Protein AF-L0IFT2-F1 (afdb_monomer_lite)

Organism: Halovivax ruber (strain DSM 18193 / JCM 13892 / XH-70) (NCBI:txid797302)

Foldseek 3Di:
DVLQVVLLVVLLQLLQCLLQVLLVVLCVVQVQPWDFDDDPVRGTDHIARPPLVPGDLVSLQCSLCRLVVLVVQLVVLVVVCVVPVDSVSSSSNSNSVSNLQQRWPLSVCSNPPVVVSSVCSVVVNRGRHGPNDHPVVDDPVPPHD

Radius of gyration: 16.12 Å; chains: 1; bounding box: 37×30×44 Å

pLDDT: mean 86.6, std 11.2, range [44.53, 96.38]

Sequence (145 aa):
MEEYAIPFILAIIPATYLHEGAHWVVGKLANANPKVSFRLWVIPNGVFFRNIESVDEEVIRFSGIAPFVWLPFGIFSALLFLVESSPSLLFLSLTFLYTIAMASESDATAFREPELFRENVLNEDISREPLLIPTWMFPEWIPRM

Structure (mmCIF, N/CA/C/O backbone):
data_AF-L0IFT2-F1
#
_entry.id   AF-L0IFT2-F1
#
loop_
_atom_site.group_PDB
_atom_site.id
_atom_site.type_symbol
_atom_site.label_atom_id
_atom_site.label_alt_id
_atom_site.label_comp_id
_atom_site.label_asym_id
_atom_site.label_entity_id
_atom_site.label_seq_id
_atom_site.pdbx_PDB_ins_code
_atom_site.Cartn_x
_atom_site.Cartn_y
_atom_site.Cartn_z
_atom_site.occupancy
_atom_site.B_iso_or_equiv
_atom_site.auth_seq_id
_atom_site.auth_comp_id
_atom_site.auth_asym_id
_atom_site.auth_atom_id
_atom_site.pdbx_PDB_model_num
ATOM 1 N N . MET A 1 1 ? 15.490 -6.560 -25.316 1.00 61.22 1 MET A N 1
ATOM 2 C CA . MET A 1 1 ? 14.061 -6.724 -24.938 1.00 61.22 1 MET A CA 1
ATOM 3 C C . MET A 1 1 ? 13.906 -7.676 -23.759 1.00 61.22 1 MET A C 1
ATOM 5 O O . MET A 1 1 ? 13.234 -7.306 -22.809 1.00 61.22 1 MET A O 1
ATOM 9 N N . GLU A 1 2 ? 14.561 -8.841 -23.768 1.00 70.44 2 GLU A N 1
ATOM 10 C CA . GLU A 1 2 ? 14.523 -9.804 -22.648 1.00 70.44 2 GLU A CA 1
ATOM 11 C C . GLU A 1 2 ? 15.042 -9.222 -21.320 1.00 70.44 2 GLU A C 1
ATOM 13 O O . GLU A 1 2 ? 14.452 -9.455 -20.268 1.00 70.44 2 GLU A O 1
ATOM 18 N N . GLU A 1 3 ? 16.070 -8.372 -21.379 1.00 79.56 3 GLU A N 1
ATOM 19 C CA . GLU A 1 3 ? 16.676 -7.690 -20.220 1.00 79.56 3 GLU A CA 1
ATOM 20 C C . GLU A 1 3 ? 15.687 -6.827 -19.421 1.00 79.56 3 GLU A C 1
ATOM 22 O O . GLU A 1 3 ? 15.858 -6.633 -18.221 1.00 79.56 3 GLU A O 1
ATOM 27 N N . TYR A 1 4 ? 14.636 -6.330 -20.078 1.00 81.06 4 TYR A N 1
ATOM 28 C CA . TYR A 1 4 ? 13.612 -5.502 -19.449 1.00 81.06 4 TYR A CA 1
ATOM 29 C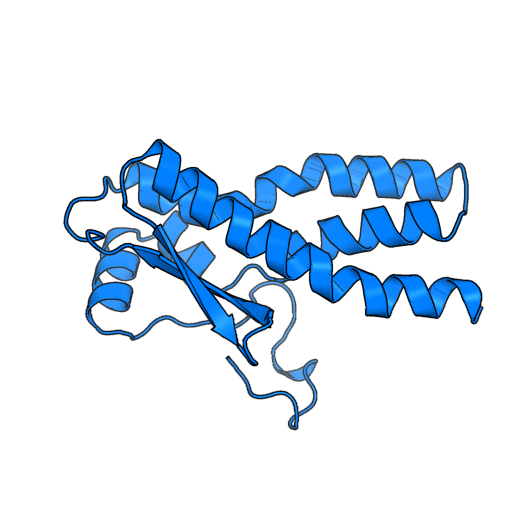 C . TYR A 1 4 ? 12.430 -6.322 -18.929 1.00 81.06 4 TYR A C 1
ATOM 31 O O . TYR A 1 4 ? 11.751 -5.856 -18.024 1.00 81.06 4 TYR A O 1
ATOM 39 N N . ALA A 1 5 ? 12.214 -7.548 -19.421 1.00 84.81 5 ALA A N 1
ATOM 40 C CA . ALA A 1 5 ? 11.127 -8.421 -18.968 1.00 84.81 5 ALA A CA 1
ATOM 41 C C . ALA A 1 5 ? 11.332 -8.919 -17.526 1.00 84.81 5 ALA A C 1
ATOM 43 O O . ALA A 1 5 ? 10.373 -9.045 -16.765 1.00 84.81 5 ALA A O 1
ATOM 44 N N . ILE A 1 6 ? 12.587 -9.161 -17.133 1.00 87.81 6 ILE A N 1
ATOM 45 C CA . ILE A 1 6 ? 12.948 -9.607 -15.781 1.00 87.81 6 ILE A CA 1
ATOM 46 C C . ILE A 1 6 ? 12.546 -8.563 -14.716 1.00 87.81 6 ILE A C 1
ATOM 48 O O . ILE A 1 6 ? 11.837 -8.939 -13.779 1.00 87.81 6 ILE A O 1
ATOM 52 N N . PRO A 1 7 ? 12.901 -7.266 -14.852 1.00 89.00 7 PRO A N 1
ATOM 53 C CA . PRO A 1 7 ? 12.408 -6.195 -13.986 1.00 89.00 7 PRO A CA 1
ATOM 54 C C . PRO A 1 7 ? 10.893 -6.188 -13.748 1.00 89.00 7 PRO A C 1
ATOM 56 O O . PRO A 1 7 ? 10.480 -5.997 -12.607 1.00 89.00 7 PRO A O 1
ATOM 59 N N . PHE A 1 8 ? 10.070 -6.437 -14.776 1.00 84.75 8 PHE A N 1
ATOM 60 C CA . PHE A 1 8 ? 8.606 -6.480 -14.630 1.00 84.75 8 PHE A CA 1
ATOM 61 C C . PHE A 1 8 ? 8.150 -7.563 -13.659 1.00 84.75 8 PHE A C 1
ATOM 63 O O . PHE A 1 8 ? 7.378 -7.289 -12.746 1.00 84.75 8 PHE A O 1
ATOM 70 N N . ILE A 1 9 ? 8.642 -8.789 -13.825 1.00 85.81 9 ILE A N 1
ATOM 71 C CA . ILE A 1 9 ? 8.221 -9.908 -12.975 1.00 85.81 9 ILE A CA 1
ATOM 72 C C . ILE A 1 9 ? 8.774 -9.730 -11.558 1.00 85.81 9 ILE A C 1
ATOM 74 O O . ILE A 1 9 ? 8.058 -9.924 -10.576 1.00 85.81 9 ILE A O 1
ATOM 78 N N . LEU A 1 10 ? 10.045 -9.334 -11.442 1.00 89.38 10 LEU A N 1
ATOM 79 C CA . LEU A 1 10 ? 10.706 -9.214 -10.146 1.00 89.38 10 LEU A CA 1
ATOM 80 C C . LEU A 1 10 ? 10.158 -8.068 -9.294 1.00 89.38 10 LEU A C 1
ATOM 82 O O . LEU A 1 10 ? 10.226 -8.176 -8.075 1.00 89.38 10 LEU A O 1
ATOM 86 N N . ALA A 1 11 ? 9.614 -7.004 -9.891 1.00 91.69 11 ALA A N 1
ATOM 87 C CA . ALA A 1 11 ? 9.095 -5.844 -9.162 1.00 91.69 11 ALA A CA 1
ATOM 88 C C . ALA A 1 11 ? 7.836 -6.147 -8.326 1.00 91.69 11 ALA A C 1
ATOM 90 O O . ALA A 1 11 ? 7.577 -5.458 -7.341 1.00 91.69 11 ALA A O 1
ATOM 91 N N . ILE A 1 12 ? 7.069 -7.186 -8.673 1.00 87.50 12 ILE A N 1
ATOM 92 C CA . ILE A 1 12 ? 5.800 -7.531 -8.004 1.00 87.50 12 ILE A CA 1
ATOM 93 C C . ILE A 1 12 ? 6.023 -7.912 -6.534 1.00 87.50 12 ILE A C 1
ATOM 95 O O . ILE A 1 12 ? 5.277 -7.492 -5.646 1.00 87.50 12 ILE A O 1
ATOM 99 N N . ILE A 1 13 ? 7.067 -8.701 -6.266 1.00 88.38 13 ILE A N 1
ATOM 100 C CA . ILE A 1 13 ? 7.374 -9.190 -4.918 1.00 88.38 13 ILE A CA 1
ATOM 101 C C . ILE A 1 13 ? 7.670 -8.020 -3.964 1.00 88.38 13 ILE A C 1
ATOM 103 O O . ILE A 1 13 ? 6.912 -7.853 -3.009 1.00 88.38 13 ILE A O 1
ATOM 107 N N . PRO A 1 14 ? 8.704 -7.181 -4.184 1.00 92.75 14 PRO A N 1
ATOM 108 C CA . PRO A 1 14 ? 8.989 -6.061 -3.295 1.00 92.75 14 PRO A CA 1
ATOM 109 C C . PRO A 1 14 ? 7.838 -5.053 -3.250 1.00 92.75 14 PRO A C 1
ATOM 111 O O . PRO A 1 14 ? 7.588 -4.509 -2.180 1.00 92.75 14 PRO A O 1
ATOM 114 N N . ALA A 1 15 ? 7.089 -4.852 -4.342 1.00 92.69 15 ALA A N 1
ATOM 115 C CA . ALA A 1 15 ? 5.913 -3.982 -4.337 1.00 92.69 15 ALA A CA 1
ATOM 116 C C . ALA A 1 15 ? 4.860 -4.424 -3.311 1.00 92.69 15 ALA A C 1
ATOM 118 O O . ALA A 1 15 ? 4.361 -3.607 -2.542 1.00 92.69 15 ALA A O 1
ATOM 119 N N . THR A 1 16 ? 4.594 -5.730 -3.230 1.00 90.25 16 THR A N 1
ATOM 120 C CA . THR A 1 16 ? 3.660 -6.296 -2.244 1.00 90.25 16 THR A CA 1
ATOM 121 C C . THR A 1 16 ? 4.123 -6.023 -0.808 1.00 90.25 16 THR A C 1
ATOM 123 O O . THR A 1 16 ? 3.330 -5.654 0.054 1.00 90.25 16 THR A O 1
ATOM 126 N N . TYR A 1 17 ? 5.429 -6.144 -0.545 1.00 93.31 17 TYR A N 1
ATOM 127 C CA . TYR A 1 17 ? 6.000 -5.818 0.765 1.00 93.31 17 TYR A CA 1
ATOM 128 C C . TYR A 1 17 ? 5.934 -4.327 1.093 1.00 93.31 17 TYR A C 1
ATOM 130 O O . TYR A 1 17 ? 5.694 -3.982 2.246 1.00 93.31 17 TYR A O 1
ATOM 138 N N . LEU A 1 18 ? 6.160 -3.444 0.119 1.00 95.31 18 LEU A N 1
ATOM 139 C CA . LEU A 1 18 ? 6.057 -1.999 0.330 1.00 95.31 18 LEU A CA 1
ATOM 140 C C . LEU A 1 18 ? 4.609 -1.561 0.566 1.00 95.31 18 LEU A C 1
ATOM 142 O O . LEU A 1 18 ? 4.378 -0.677 1.392 1.00 95.31 18 LEU A O 1
ATOM 146 N N . HIS A 1 19 ? 3.657 -2.192 -0.123 1.00 94.38 19 HIS A N 1
ATOM 147 C CA . HIS A 1 19 ? 2.229 -1.932 0.020 1.00 94.38 19 HIS A CA 1
ATOM 148 C C . HIS A 1 19 ? 1.758 -2.294 1.433 1.00 94.38 19 HIS A C 1
ATOM 150 O O . HIS A 1 19 ? 1.419 -1.418 2.228 1.00 94.38 19 HIS A O 1
ATOM 156 N N . GLU A 1 20 ? 1.870 -3.571 1.802 1.00 92.88 20 GLU A N 1
ATOM 157 C CA . GLU A 1 20 ? 1.476 -4.052 3.132 1.00 92.88 20 GLU A CA 1
ATOM 158 C C . GLU A 1 20 ? 2.336 -3.440 4.246 1.00 92.88 20 GLU A C 1
ATOM 160 O O . GLU A 1 20 ? 1.865 -3.153 5.348 1.00 92.88 20 GLU A O 1
ATOM 165 N N . GLY A 1 21 ? 3.612 -3.186 3.957 1.00 93.44 21 GLY A N 1
ATOM 166 C CA . GLY A 1 21 ? 4.531 -2.516 4.867 1.00 93.44 21 GLY A CA 1
ATOM 167 C C . GLY A 1 21 ? 4.075 -1.105 5.231 1.00 93.44 21 GLY A C 1
ATOM 168 O O . GLY A 1 21 ? 4.225 -0.708 6.386 1.00 93.44 21 GLY A O 1
ATOM 169 N N . ALA A 1 22 ? 3.471 -0.363 4.297 1.00 94.75 22 ALA A N 1
ATOM 170 C CA . ALA A 1 22 ? 2.956 0.976 4.565 1.00 94.75 22 ALA A CA 1
ATOM 171 C C . ALA A 1 22 ? 1.804 0.943 5.585 1.00 94.75 22 ALA A C 1
ATOM 173 O O . ALA A 1 22 ? 1.861 1.651 6.595 1.00 94.75 22 ALA A O 1
ATOM 174 N N . HIS A 1 23 ? 0.819 0.061 5.392 1.00 94.00 23 HIS A N 1
ATOM 175 C CA . HIS A 1 23 ? -0.275 -0.145 6.351 1.00 94.00 23 HIS A CA 1
ATOM 176 C C . HIS A 1 23 ? 0.239 -0.596 7.718 1.00 94.00 23 HIS A C 1
ATOM 178 O O . HIS A 1 23 ? -0.206 -0.113 8.763 1.00 94.00 23 HIS A O 1
ATOM 184 N N . TRP A 1 24 ? 1.223 -1.500 7.724 1.00 94.38 24 TRP A N 1
ATOM 185 C CA . TRP A 1 24 ? 1.830 -1.978 8.958 1.00 94.38 24 TRP A CA 1
ATOM 186 C C . TRP A 1 24 ? 2.521 -0.851 9.730 1.00 94.38 24 TRP A C 1
ATOM 188 O O . TRP A 1 24 ? 2.358 -0.756 10.947 1.00 94.38 24 TRP A O 1
ATOM 198 N N . VAL A 1 25 ? 3.266 0.024 9.046 1.00 94.06 25 VAL A N 1
ATOM 199 C CA . VAL A 1 25 ? 3.934 1.171 9.679 1.00 94.06 25 VAL A CA 1
ATOM 200 C C . VAL A 1 25 ? 2.910 2.130 10.277 1.00 94.06 25 VAL A C 1
ATOM 202 O O . VAL A 1 25 ? 3.048 2.481 11.449 1.00 94.06 25 VAL A O 1
ATOM 205 N N . VAL A 1 26 ? 1.860 2.498 9.534 1.00 92.94 26 VAL A N 1
ATOM 206 C CA . VAL A 1 26 ? 0.796 3.377 10.053 1.00 92.94 26 VAL A CA 1
ATOM 207 C C . VAL A 1 26 ? 0.149 2.768 11.295 1.00 92.94 26 VAL A C 1
ATOM 209 O O . VAL A 1 26 ? 0.083 3.415 12.341 1.00 92.94 26 VAL A O 1
ATOM 212 N N . GLY A 1 27 ? -0.222 1.487 11.235 1.00 89.88 27 GLY A N 1
ATOM 213 C CA . GLY A 1 27 ? -0.777 0.787 12.389 1.00 89.88 27 GLY A CA 1
ATOM 214 C C . GLY A 1 27 ? 0.161 0.739 13.591 1.00 89.88 27 GLY A C 1
ATOM 215 O O . GLY A 1 27 ? -0.289 0.850 14.730 1.00 89.88 27 GLY A O 1
ATOM 216 N N . 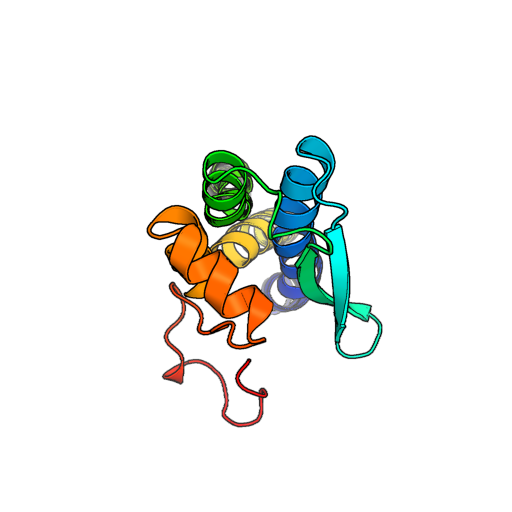LYS A 1 28 ? 1.472 0.572 13.378 1.00 91.12 28 LYS A N 1
ATOM 217 C CA . LYS A 1 28 ? 2.445 0.565 14.478 1.00 91.12 28 LYS A CA 1
ATOM 218 C C . LYS A 1 28 ? 2.591 1.927 15.125 1.00 91.12 28 LYS A C 1
ATOM 220 O O . LYS A 1 28 ? 2.583 1.991 16.351 1.00 91.12 28 LYS A O 1
ATOM 225 N N . LEU A 1 29 ? 2.710 2.981 14.323 1.00 88.81 29 LEU A N 1
ATOM 226 C CA . LEU A 1 29 ? 2.825 4.351 14.821 1.00 88.81 29 LEU A CA 1
ATOM 227 C C . LEU A 1 29 ? 1.589 4.766 15.629 1.00 88.81 29 LEU A C 1
ATOM 229 O O . LEU A 1 29 ? 1.708 5.539 16.573 1.00 88.81 29 LEU A O 1
ATOM 233 N N . ALA A 1 30 ? 0.435 4.183 15.312 1.00 85.94 30 ALA A N 1
ATOM 234 C CA . ALA A 1 30 ? -0.824 4.405 16.006 1.00 85.94 30 ALA A CA 1
ATOM 235 C C . ALA A 1 30 ? -1.159 3.381 17.109 1.00 85.94 30 ALA A C 1
ATOM 237 O O . ALA A 1 30 ? -2.288 3.343 17.586 1.00 85.94 30 ALA A O 1
ATOM 238 N N . ASN A 1 31 ? -0.221 2.515 17.514 1.00 85.25 31 ASN A N 1
ATOM 239 C CA . ASN A 1 31 ? -0.457 1.466 18.521 1.00 85.25 31 ASN A CA 1
ATOM 240 C C . ASN A 1 31 ? -1.617 0.485 18.197 1.00 85.25 31 ASN A C 1
ATOM 242 O O . ASN A 1 31 ? -2.121 -0.203 19.084 1.00 85.25 31 ASN A O 1
ATOM 246 N N . ALA A 1 32 ? -1.985 0.320 16.922 1.00 83.56 32 ALA A N 1
ATOM 247 C CA . ALA A 1 32 ? -3.054 -0.566 16.427 1.00 83.56 32 ALA A CA 1
ATOM 248 C C . ALA A 1 32 ? -2.658 -2.061 16.326 1.00 83.56 32 ALA A C 1
ATOM 250 O O . ALA A 1 32 ? -3.290 -2.853 15.626 1.00 83.56 32 ALA A O 1
ATOM 251 N N . ASN A 1 33 ? -1.543 -2.440 16.960 1.00 87.00 33 ASN A N 1
ATOM 252 C CA . ASN A 1 33 ? -0.969 -3.791 16.986 1.00 87.00 33 ASN A CA 1
ATOM 253 C C . ASN A 1 33 ? -1.107 -4.604 15.669 1.00 87.00 33 ASN A C 1
ATOM 255 O O . ASN A 1 33 ? -1.663 -5.710 15.683 1.00 87.00 33 ASN A O 1
ATOM 259 N N . PRO A 1 34 ? -0.598 -4.083 14.535 1.00 89.38 34 PRO A N 1
ATOM 260 C CA . PRO A 1 34 ? -0.772 -4.706 13.231 1.00 89.38 34 PRO A CA 1
ATOM 261 C C . PRO A 1 34 ? -0.047 -6.047 13.120 1.00 89.38 34 PRO A C 1
ATOM 263 O O . PRO A 1 34 ? 1.089 -6.214 13.589 1.00 89.38 34 PRO A O 1
ATOM 266 N N . LYS A 1 35 ? -0.688 -6.987 12.426 1.00 88.38 35 LYS A N 1
ATOM 267 C CA . LYS A 1 35 ? -0.139 -8.287 12.047 1.00 88.38 35 LYS A CA 1
ATOM 268 C C . LYS A 1 35 ? -0.221 -8.488 10.547 1.00 88.38 35 LYS A C 1
ATOM 270 O O . LYS A 1 35 ? -1.297 -8.416 9.970 1.00 88.38 35 LYS A O 1
ATOM 275 N N . VAL A 1 36 ? 0.921 -8.796 9.947 1.00 86.81 36 VAL A N 1
ATOM 276 C CA . VAL A 1 36 ? 0.986 -9.171 8.536 1.00 86.81 36 VAL A CA 1
ATOM 277 C C . VAL A 1 36 ? 0.459 -10.591 8.385 1.00 86.81 36 VAL A C 1
ATOM 279 O O . VAL A 1 36 ? 0.882 -11.504 9.099 1.00 86.81 36 VAL A O 1
ATOM 282 N N . SER A 1 37 ? -0.465 -10.764 7.455 1.00 84.69 37 SER A N 1
ATOM 283 C CA . SER A 1 37 ? -0.872 -12.066 6.957 1.00 84.69 37 SER A CA 1
ATOM 284 C C . SER A 1 37 ? -0.087 -12.419 5.712 1.00 84.69 37 SER A C 1
ATOM 286 O O . SER A 1 37 ? 0.248 -11.554 4.905 1.00 84.69 37 SER A O 1
ATOM 288 N N . PHE A 1 38 ? 0.215 -13.703 5.567 1.00 82.06 38 PHE A N 1
ATOM 289 C CA . PHE A 1 38 ? 1.018 -14.197 4.462 1.00 82.06 38 PHE A CA 1
ATOM 290 C C . PHE A 1 38 ? 0.239 -15.236 3.669 1.00 82.06 38 PHE A C 1
ATOM 292 O O . PHE A 1 38 ? -0.369 -16.150 4.225 1.00 82.06 38 PHE A O 1
ATOM 299 N N . ARG A 1 39 ? 0.319 -15.122 2.349 1.00 74.69 39 ARG A N 1
ATOM 300 C CA . ARG A 1 39 ? -0.064 -16.132 1.374 1.00 74.69 39 ARG A CA 1
ATOM 301 C C . ARG A 1 39 ? 1.170 -16.939 0.976 1.00 74.69 39 ARG A C 1
ATOM 303 O O . ARG A 1 39 ? 2.269 -16.399 0.853 1.00 74.69 39 ARG A O 1
ATOM 310 N N . LEU A 1 40 ? 0.995 -18.251 0.787 1.00 74.44 40 LEU A N 1
ATOM 311 C CA . LEU A 1 40 ? 2.091 -19.190 0.486 1.00 74.44 40 LEU A CA 1
ATOM 312 C C . LEU A 1 40 ? 3.276 -19.091 1.472 1.00 74.44 40 LEU A C 1
ATOM 314 O O . LEU A 1 40 ? 4.396 -19.426 1.112 1.00 74.44 40 LEU A O 1
ATOM 318 N N . TRP A 1 41 ? 3.038 -18.625 2.705 1.00 69.75 41 TRP A N 1
ATOM 319 C CA . TRP A 1 41 ? 4.041 -18.391 3.759 1.00 69.75 41 TRP A CA 1
ATOM 320 C C . TRP A 1 41 ? 5.096 -17.311 3.479 1.00 69.75 41 TRP A C 1
ATOM 322 O O . TRP A 1 41 ? 5.859 -16.983 4.384 1.00 69.75 41 TRP A O 1
ATOM 332 N N . VAL A 1 42 ? 5.133 -16.736 2.274 1.00 77.56 42 VAL A N 1
ATOM 333 C CA . VAL A 1 42 ? 6.176 -15.778 1.873 1.00 77.56 42 VAL A CA 1
ATOM 334 C C . VAL A 1 42 ? 5.642 -14.457 1.328 1.00 77.56 42 VAL A C 1
ATOM 336 O O . VAL A 1 42 ? 6.329 -13.458 1.462 1.00 77.56 42 VAL A O 1
ATOM 339 N N . ILE A 1 43 ? 4.435 -14.394 0.761 1.00 79.12 43 ILE A N 1
ATOM 340 C CA . ILE A 1 43 ? 3.923 -13.162 0.139 1.00 79.12 43 ILE A CA 1
ATOM 341 C C . ILE A 1 43 ? 2.949 -12.482 1.109 1.00 79.12 43 ILE A C 1
ATOM 343 O O . ILE A 1 43 ? 1.938 -13.102 1.443 1.00 79.12 43 ILE A O 1
ATOM 347 N N . PRO A 1 44 ? 3.214 -11.250 1.583 1.00 81.69 44 PRO A N 1
ATOM 348 C CA . PRO A 1 44 ? 2.243 -10.483 2.359 1.00 81.69 44 PRO A CA 1
ATOM 349 C C . PRO A 1 44 ? 0.914 -10.366 1.602 1.00 81.69 44 PRO A C 1
ATOM 351 O O . PRO A 1 44 ? 0.908 -10.185 0.391 1.00 81.69 44 PRO A O 1
ATOM 354 N N . ASN A 1 45 ? -0.205 -10.526 2.296 1.00 79.50 45 ASN A N 1
ATOM 355 C CA . ASN A 1 45 ? -1.539 -10.562 1.687 1.00 79.50 45 ASN A CA 1
ATOM 356 C C . ASN A 1 45 ? -2.566 -9.747 2.493 1.00 79.50 45 ASN A C 1
ATOM 358 O O . ASN A 1 45 ? -3.764 -10.017 2.430 1.00 79.50 45 ASN A O 1
ATOM 362 N N . GLY A 1 46 ? -2.099 -8.837 3.341 1.00 81.75 46 GLY A N 1
ATOM 363 C CA . GLY A 1 46 ? -2.953 -7.998 4.173 1.00 81.75 46 GLY A CA 1
ATOM 364 C C . GLY A 1 46 ? -2.365 -7.749 5.555 1.00 81.75 46 GLY A C 1
ATOM 365 O O . GLY A 1 46 ? -1.713 -8.628 6.137 1.00 81.75 46 GLY A O 1
ATOM 366 N N . VAL A 1 47 ? -2.675 -6.585 6.118 1.00 82.75 47 VAL A N 1
ATOM 367 C CA . VAL A 1 47 ? -2.411 -6.225 7.514 1.00 82.75 47 VAL A CA 1
ATOM 368 C C . VAL A 1 47 ? -3.705 -6.246 8.323 1.00 82.75 47 VAL A C 1
ATOM 370 O O . VAL A 1 47 ? -4.663 -5.550 8.014 1.00 82.75 47 VAL A O 1
ATOM 373 N N . PHE A 1 48 ? -3.706 -7.014 9.411 1.00 82.69 48 PHE A N 1
ATOM 374 C CA . PHE A 1 48 ? -4.810 -7.088 10.364 1.00 82.69 48 PHE A CA 1
ATOM 375 C C . PHE A 1 48 ? -4.506 -6.275 11.621 1.00 82.69 48 PHE A C 1
ATOM 377 O O . PHE A 1 48 ? -3.434 -6.428 12.213 1.00 82.69 48 PHE A O 1
ATOM 384 N N . PHE A 1 49 ? -5.466 -5.475 12.079 1.00 83.75 49 PHE A N 1
ATOM 385 C CA . PHE A 1 49 ? -5.372 -4.724 13.332 1.00 83.75 49 PHE A CA 1
ATOM 386 C C . PHE A 1 49 ? -6.167 -5.442 14.424 1.00 83.75 49 PHE A C 1
ATOM 388 O O . PHE A 1 49 ? -7.379 -5.601 14.323 1.00 83.75 49 PHE A O 1
ATOM 395 N N . ARG A 1 50 ? -5.491 -5.894 15.486 1.00 82.31 50 ARG A N 1
ATOM 396 C CA . ARG A 1 50 ? -6.128 -6.689 16.557 1.00 82.31 50 ARG A CA 1
ATOM 397 C C . ARG A 1 50 ? -7.113 -5.908 17.420 1.00 82.31 50 ARG A C 1
ATOM 399 O O . ARG A 1 50 ? -7.907 -6.516 18.120 1.00 82.31 50 ARG A O 1
ATOM 406 N N . ASN A 1 51 ? -6.991 -4.592 17.422 1.00 87.69 51 ASN A N 1
ATOM 407 C CA . ASN A 1 51 ? -7.772 -3.679 18.238 1.00 87.69 51 ASN A CA 1
ATOM 408 C C . ASN A 1 51 ? -8.373 -2.569 17.370 1.00 87.69 51 ASN A C 1
ATOM 410 O O . ASN A 1 51 ? -8.391 -1.422 17.792 1.00 87.69 51 ASN A O 1
ATOM 414 N N . ILE A 1 52 ? -8.834 -2.900 16.155 1.00 88.69 52 ILE A N 1
ATOM 415 C CA . ILE A 1 52 ? -9.392 -1.925 15.196 1.00 88.69 52 ILE A CA 1
ATOM 416 C C . ILE A 1 52 ? -10.550 -1.095 15.779 1.00 88.69 52 ILE A C 1
ATOM 418 O O . ILE A 1 52 ? -10.743 0.057 15.403 1.00 88.69 52 ILE A O 1
ATOM 422 N N . GLU A 1 53 ? -11.266 -1.661 16.752 1.00 89.94 53 GLU A N 1
ATOM 423 C CA . GLU A 1 53 ? -12.335 -1.031 17.539 1.00 89.94 53 GLU A CA 1
ATOM 424 C C . GLU A 1 53 ? -11.864 0.219 18.286 1.00 89.94 53 GLU A C 1
ATOM 426 O O . GLU A 1 53 ? -12.626 1.163 18.461 1.00 89.94 53 GLU A O 1
ATOM 431 N N . SER A 1 54 ? -10.605 0.223 18.729 1.00 89.31 54 SER A N 1
ATOM 432 C CA . SER A 1 54 ? -10.004 1.305 19.508 1.00 89.31 54 SER A CA 1
ATOM 433 C C . SER A 1 54 ? -9.079 2.195 18.676 1.00 89.31 54 SER A C 1
ATOM 435 O O . SER A 1 54 ? -8.324 2.974 19.251 1.00 89.31 54 SER A O 1
ATOM 437 N N . VAL A 1 55 ? -9.026 2.007 17.355 1.00 90.06 55 VAL A N 1
ATOM 438 C CA . VAL A 1 55 ? -8.169 2.800 16.467 1.00 90.06 55 VAL A CA 1
ATOM 439 C C . VAL A 1 55 ? -8.939 4.029 16.011 1.00 90.06 55 VAL A C 1
ATOM 441 O O . VAL A 1 55 ? -10.036 3.900 15.464 1.00 90.06 55 VAL A O 1
ATOM 444 N N . ASP A 1 56 ? -8.338 5.203 16.195 1.00 92.69 56 ASP A N 1
ATOM 445 C CA . ASP A 1 56 ? -8.911 6.478 15.766 1.00 92.69 56 ASP A CA 1
ATOM 446 C C . ASP A 1 56 ? -9.212 6.489 14.261 1.00 92.69 56 ASP A C 1
ATOM 448 O O . ASP A 1 56 ? -8.431 5.992 13.443 1.00 92.69 56 ASP A O 1
ATOM 452 N N . GLU A 1 57 ? -10.325 7.116 13.878 1.00 94.19 57 GLU A N 1
ATOM 453 C CA . GLU A 1 57 ? -10.732 7.257 12.475 1.00 94.19 57 GLU A CA 1
ATOM 454 C C . GLU A 1 57 ? -9.627 7.854 11.602 1.00 94.19 57 GLU A C 1
ATOM 456 O O . GLU A 1 57 ? -9.406 7.398 10.483 1.00 94.19 57 GLU A O 1
ATOM 461 N N . GLU A 1 58 ? -8.902 8.854 12.108 1.00 93.75 58 GLU A N 1
ATOM 462 C CA . GLU A 1 58 ? -7.814 9.494 11.365 1.00 93.75 58 GLU A CA 1
ATOM 463 C C . GLU A 1 58 ? -6.712 8.498 11.006 1.00 93.75 58 GLU A C 1
ATOM 465 O O . GLU A 1 58 ? -6.214 8.505 9.883 1.00 93.75 58 GLU A O 1
ATOM 470 N N . VAL A 1 59 ? -6.373 7.588 11.919 1.00 91.56 59 VAL A N 1
ATOM 471 C CA . VAL A 1 59 ? -5.381 6.536 11.675 1.00 91.56 59 VAL A CA 1
ATOM 472 C C . VAL A 1 59 ? -5.873 5.577 10.600 1.00 91.56 59 VAL A C 1
ATOM 474 O O . VAL A 1 59 ? -5.100 5.212 9.714 1.00 91.56 59 VAL A O 1
ATOM 477 N N . ILE A 1 60 ? -7.149 5.183 10.651 1.00 93.75 60 ILE A N 1
ATO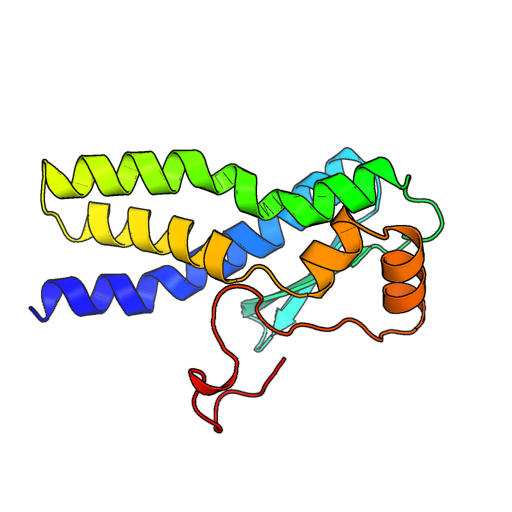M 478 C CA . ILE A 1 60 ? -7.763 4.340 9.617 1.00 93.75 60 ILE A CA 1
ATOM 479 C C . ILE A 1 60 ? -7.682 5.046 8.258 1.00 93.75 60 ILE A C 1
ATOM 481 O O . ILE A 1 60 ? -7.233 4.447 7.278 1.00 93.75 60 ILE A O 1
ATOM 485 N N . ARG A 1 61 ? -7.997 6.346 8.208 1.00 94.88 61 ARG A N 1
ATOM 486 C CA . ARG A 1 61 ? -7.884 7.138 6.978 1.00 94.88 61 ARG A CA 1
ATOM 487 C C . ARG A 1 61 ? -6.451 7.207 6.461 1.00 94.88 61 ARG A C 1
ATOM 489 O O . ARG A 1 61 ? -6.226 7.003 5.270 1.00 94.88 61 ARG A O 1
ATOM 496 N N . PHE A 1 62 ? -5.481 7.456 7.341 1.00 94.38 62 PHE A N 1
ATOM 497 C CA . PHE A 1 62 ? -4.061 7.462 6.984 1.00 94.38 62 PHE A CA 1
ATOM 498 C C . PHE A 1 62 ? -3.592 6.100 6.485 1.00 94.38 62 PHE A C 1
ATOM 500 O O . PHE A 1 62 ? -2.798 6.043 5.549 1.00 94.38 62 PHE A O 1
ATOM 507 N N . SER A 1 63 ? -4.105 5.014 7.065 1.00 93.94 63 SER A N 1
ATOM 508 C CA . SER A 1 63 ? -3.832 3.660 6.592 1.00 93.94 63 SER A CA 1
ATOM 509 C C . SER A 1 63 ? -4.294 3.500 5.143 1.00 93.94 63 SER A C 1
ATOM 511 O O . SER A 1 63 ? -3.508 3.046 4.320 1.00 93.94 63 SER A O 1
ATOM 513 N N . GLY A 1 64 ? -5.501 3.965 4.799 1.00 93.06 64 GLY A N 1
ATOM 514 C CA . GLY A 1 64 ? -6.050 3.873 3.439 1.00 93.06 64 GLY A CA 1
ATOM 515 C C . GLY A 1 64 ? -5.251 4.617 2.360 1.00 93.06 64 GLY A C 1
ATOM 516 O O . GLY A 1 64 ? -5.309 4.267 1.187 1.00 93.06 64 GLY A O 1
ATOM 517 N N . ILE A 1 65 ? -4.451 5.621 2.731 1.00 94.38 65 ILE A N 1
ATOM 518 C CA . ILE A 1 65 ? -3.564 6.332 1.790 1.00 94.38 65 ILE A CA 1
ATOM 519 C C . ILE A 1 65 ? -2.088 5.966 1.953 1.00 94.38 65 ILE A C 1
ATOM 521 O O . ILE A 1 65 ? -1.248 6.487 1.217 1.00 94.38 65 ILE A O 1
ATOM 525 N N . ALA A 1 66 ? -1.747 5.080 2.890 1.00 94.88 66 ALA A N 1
ATOM 526 C CA . ALA A 1 66 ? -0.364 4.769 3.231 1.00 94.88 66 ALA A CA 1
ATOM 527 C C . ALA A 1 66 ? 0.472 4.313 2.019 1.00 94.88 66 ALA A C 1
ATOM 529 O O . ALA A 1 66 ? 1.585 4.824 1.867 1.00 94.88 66 ALA A O 1
ATOM 530 N N . PRO A 1 67 ? -0.029 3.458 1.100 1.00 93.88 67 PRO A N 1
ATOM 531 C CA . PRO A 1 67 ? 0.741 3.046 -0.076 1.00 93.88 67 PRO A CA 1
ATOM 532 C C . PRO A 1 67 ? 1.134 4.205 -1.006 1.00 93.88 67 PRO A C 1
ATOM 534 O O . PRO A 1 67 ? 2.136 4.121 -1.716 1.00 93.88 67 PRO A O 1
ATOM 537 N N . PHE A 1 68 ? 0.405 5.327 -0.983 1.00 93.50 68 PHE A N 1
ATOM 538 C CA . PHE A 1 68 ? 0.719 6.495 -1.811 1.00 93.50 68 PHE A CA 1
ATOM 539 C C . PHE A 1 68 ? 1.952 7.270 -1.332 1.00 93.50 68 PHE A C 1
ATOM 541 O O . PHE A 1 68 ? 2.479 8.083 -2.092 1.00 93.50 68 PHE A O 1
ATOM 548 N N . VAL A 1 69 ? 2.490 6.979 -0.138 1.00 94.56 69 VAL A N 1
ATOM 549 C CA . VAL A 1 69 ? 3.785 7.527 0.314 1.00 94.56 69 VAL A CA 1
ATOM 550 C C . VAL A 1 69 ? 4.925 7.185 -0.653 1.00 94.56 69 VAL A C 1
ATOM 552 O O . VAL A 1 69 ? 5.928 7.894 -0.725 1.00 94.56 69 VAL A O 1
ATOM 555 N N . TRP A 1 70 ? 4.754 6.119 -1.438 1.00 94.62 70 TRP A N 1
ATOM 556 C CA . TRP A 1 70 ? 5.722 5.647 -2.419 1.00 94.62 70 TRP A CA 1
ATOM 557 C C . TRP A 1 70 ? 5.652 6.380 -3.769 1.00 94.62 70 TRP A C 1
ATOM 559 O O . TRP A 1 70 ? 6.585 6.281 -4.568 1.00 94.62 70 TRP A O 1
ATOM 569 N N . LEU A 1 71 ? 4.596 7.166 -4.024 1.00 92.56 71 LEU A N 1
ATOM 570 C CA . LEU A 1 71 ? 4.388 7.881 -5.290 1.00 92.56 71 LEU A CA 1
ATOM 571 C C . LEU A 1 71 ? 5.544 8.823 -5.671 1.00 92.56 71 LEU A C 1
ATOM 573 O O . LEU A 1 71 ? 5.989 8.744 -6.819 1.00 92.56 71 LEU A O 1
ATOM 577 N N . PRO A 1 72 ? 6.101 9.658 -4.768 1.00 94.62 72 PRO A N 1
ATOM 578 C CA . PRO A 1 72 ? 7.242 10.507 -5.111 1.00 94.62 72 PRO A CA 1
ATOM 579 C C . PRO A 1 72 ? 8.463 9.709 -5.587 1.00 94.62 72 PRO A C 1
ATOM 581 O O . PRO A 1 72 ? 9.130 10.116 -6.537 1.00 94.62 72 PRO A O 1
ATOM 584 N N . PHE A 1 73 ? 8.731 8.548 -4.981 1.00 94.38 73 PHE A N 1
ATOM 585 C CA . PHE A 1 73 ? 9.846 7.677 -5.364 1.00 94.38 73 PHE A CA 1
ATOM 586 C C . PHE A 1 73 ? 9.601 6.990 -6.714 1.00 94.38 73 PHE A C 1
ATOM 588 O O . PHE A 1 73 ? 10.525 6.860 -7.523 1.00 94.38 73 PHE A O 1
ATOM 595 N N . GLY A 1 74 ? 8.351 6.614 -6.996 1.00 93.06 74 GLY A N 1
ATOM 596 C CA . GLY A 1 74 ? 7.938 6.109 -8.305 1.00 93.06 74 GLY A CA 1
ATOM 597 C C . GLY A 1 74 ? 8.125 7.143 -9.413 1.00 93.06 74 GLY A C 1
ATOM 598 O O . GLY A 1 74 ? 8.770 6.850 -10.417 1.00 93.06 74 GLY A O 1
ATOM 599 N N . ILE A 1 75 ? 7.648 8.375 -9.206 1.00 92.44 75 ILE A N 1
ATOM 600 C CA . ILE A 1 75 ? 7.824 9.474 -10.169 1.00 92.44 75 ILE A CA 1
ATOM 601 C C . ILE A 1 75 ? 9.312 9.763 -10.382 1.00 92.44 75 ILE A C 1
ATOM 603 O O . ILE A 1 75 ? 9.770 9.824 -11.520 1.00 92.44 75 ILE A O 1
ATOM 607 N N . PHE A 1 76 ? 10.081 9.911 -9.301 1.00 95.00 76 PHE A N 1
ATOM 608 C CA . PHE A 1 76 ? 11.501 10.241 -9.387 1.00 95.00 76 PHE A CA 1
ATOM 609 C C . PHE A 1 76 ? 12.306 9.170 -10.131 1.00 95.00 76 PHE A C 1
ATOM 611 O O . PHE A 1 76 ? 13.063 9.492 -11.044 1.00 95.00 76 PHE A O 1
ATOM 618 N N . SER A 1 77 ? 12.114 7.894 -9.790 1.00 93.81 77 SER A N 1
ATOM 619 C CA . SER A 1 77 ? 12.801 6.795 -10.479 1.00 93.81 77 SER A CA 1
ATOM 620 C C . SER A 1 77 ? 12.394 6.689 -11.951 1.00 93.81 77 SER A C 1
ATOM 622 O O . SER A 1 77 ? 13.258 6.456 -12.792 1.00 93.81 77 SER A O 1
ATOM 624 N N . ALA A 1 78 ? 11.118 6.923 -12.282 1.00 92.12 78 ALA A N 1
ATOM 625 C CA . ALA A 1 78 ? 10.652 6.891 -13.667 1.00 92.12 78 ALA A CA 1
ATOM 626 C C . ALA A 1 78 ? 11.282 8.020 -14.492 1.00 92.12 78 ALA A C 1
ATOM 628 O O . ALA A 1 78 ? 11.747 7.786 -15.605 1.00 92.12 78 ALA A O 1
ATOM 629 N N . LEU A 1 79 ? 11.366 9.230 -13.929 1.00 95.56 79 LEU A N 1
ATOM 630 C CA . LEU A 1 79 ? 12.064 10.350 -14.561 1.00 95.56 79 LEU A CA 1
ATOM 631 C C . LEU A 1 79 ? 13.553 10.047 -14.762 1.00 95.56 79 LEU A C 1
ATOM 633 O O . LEU A 1 79 ? 14.088 10.339 -15.828 1.00 95.56 79 LEU A O 1
ATOM 637 N N . LEU A 1 80 ? 14.211 9.425 -13.779 1.00 94.81 80 LEU A N 1
ATOM 638 C CA . LEU A 1 80 ? 15.600 8.989 -13.926 1.00 94.81 80 LEU A CA 1
ATOM 639 C C . LEU A 1 80 ? 15.762 7.937 -15.026 1.00 94.81 80 LEU A C 1
ATOM 641 O O . LEU A 1 80 ? 16.699 8.043 -15.806 1.00 94.81 80 LEU A O 1
ATOM 645 N N . PHE A 1 81 ? 14.845 6.974 -15.146 1.00 92.94 81 PHE A N 1
ATOM 646 C CA . PHE A 1 81 ? 14.885 5.963 -16.208 1.00 92.94 81 PHE A CA 1
ATOM 647 C C . PHE A 1 81 ? 14.774 6.567 -17.622 1.00 92.94 81 PHE A C 1
ATOM 649 O O . PHE A 1 81 ? 15.376 6.060 -18.572 1.00 92.94 81 PHE A O 1
ATOM 656 N N . LEU A 1 82 ? 14.027 7.668 -17.770 1.00 92.62 82 LEU A N 1
ATOM 657 C CA . LEU A 1 82 ? 13.932 8.397 -19.041 1.00 92.62 82 LEU A CA 1
ATOM 658 C C . LEU A 1 82 ? 15.251 9.080 -19.431 1.00 92.62 82 LEU A C 1
ATOM 660 O O . LEU A 1 82 ? 15.495 9.286 -20.618 1.00 92.62 82 LEU A O 1
ATOM 664 N N . VAL A 1 83 ? 16.087 9.434 -18.452 1.00 95.75 83 VAL A N 1
ATOM 665 C CA . VAL A 1 83 ? 17.421 10.010 -18.682 1.00 95.75 83 VAL A CA 1
ATOM 666 C C . VAL A 1 83 ? 18.464 8.907 -18.866 1.00 95.75 83 VAL A C 1
ATOM 668 O O . VAL A 1 83 ? 19.299 8.986 -19.764 1.00 95.75 83 VAL A O 1
ATOM 671 N N . GLU A 1 84 ? 18.402 7.869 -18.036 1.00 93.06 84 GLU A N 1
ATOM 672 C CA . GLU A 1 84 ? 19.312 6.730 -18.030 1.00 93.06 84 GLU A CA 1
ATOM 673 C C . GLU A 1 84 ? 18.517 5.422 -18.106 1.00 93.06 84 GLU A C 1
ATOM 675 O O . GLU A 1 84 ? 18.004 4.904 -17.114 1.00 93.06 84 GLU A O 1
ATOM 680 N N . SER A 1 85 ? 18.418 4.862 -19.310 1.00 90.94 85 SER A N 1
ATOM 681 C CA . SER A 1 85 ? 17.642 3.644 -19.550 1.00 90.94 85 SER A CA 1
ATOM 682 C C . SER A 1 85 ? 18.396 2.394 -19.096 1.00 90.94 85 SER A C 1
ATOM 684 O O . SER A 1 85 ? 19.020 1.700 -19.898 1.00 90.94 85 SER A O 1
ATOM 686 N N . SER A 1 86 ? 18.330 2.104 -17.796 1.00 93.00 86 SER A N 1
ATOM 687 C CA . SER A 1 86 ? 18.913 0.906 -17.188 1.00 93.00 86 SER A CA 1
ATOM 688 C C . SER A 1 86 ? 17.839 -0.038 -16.618 1.00 93.00 86 SER A C 1
ATOM 690 O O . SER A 1 86 ? 16.816 0.419 -16.094 1.00 93.00 86 SER A O 1
ATOM 692 N N . PRO A 1 87 ? 18.044 -1.371 -16.665 1.00 93.00 87 PRO A N 1
ATOM 693 C CA . PRO A 1 87 ? 17.104 -2.335 -16.084 1.00 93.00 87 PRO A CA 1
ATOM 694 C C . PRO A 1 87 ? 16.848 -2.139 -14.582 1.00 93.00 87 PRO A C 1
ATOM 696 O O . PRO A 1 87 ? 15.756 -2.433 -14.101 1.00 93.00 87 PRO A O 1
ATOM 699 N N . SER A 1 88 ? 17.831 -1.629 -13.833 1.00 92.06 88 SER A N 1
ATOM 700 C CA . SER A 1 88 ? 17.708 -1.356 -12.396 1.00 92.06 88 SER A CA 1
ATOM 701 C C . SER A 1 88 ? 16.787 -0.172 -12.105 1.00 92.06 88 SER A C 1
ATOM 703 O O . SER A 1 88 ? 15.958 -0.258 -11.199 1.00 92.06 88 SER A O 1
ATOM 705 N N . LEU A 1 89 ? 16.888 0.910 -12.884 1.00 93.31 89 LEU A N 1
ATOM 706 C CA . LEU A 1 89 ? 15.980 2.049 -12.763 1.00 93.31 89 LEU A CA 1
ATOM 707 C C . LEU A 1 89 ? 14.560 1.657 -13.173 1.00 93.31 89 LEU A C 1
ATOM 709 O O . LEU A 1 89 ? 13.623 1.989 -12.452 1.00 93.31 89 LEU A O 1
ATOM 713 N N . LEU A 1 90 ? 14.406 0.849 -14.231 1.00 92.88 90 LEU A N 1
ATOM 714 C CA . LEU A 1 90 ? 13.103 0.282 -14.582 1.00 92.88 90 LEU A CA 1
ATOM 715 C C . LEU A 1 90 ? 12.522 -0.558 -13.434 1.00 92.88 90 LEU A C 1
ATOM 717 O O . LEU A 1 90 ? 11.363 -0.376 -13.071 1.00 92.88 90 LEU A O 1
ATOM 721 N N . PHE A 1 91 ? 13.314 -1.451 -12.835 1.00 94.94 91 PHE A N 1
ATOM 722 C CA . PHE A 1 91 ? 12.886 -2.273 -11.698 1.00 94.94 91 PHE A CA 1
ATOM 723 C C . PHE A 1 91 ? 12.417 -1.424 -10.508 1.00 94.94 91 PHE A C 1
ATOM 725 O O . PHE A 1 91 ? 11.363 -1.704 -9.933 1.00 94.94 91 PHE A O 1
ATOM 732 N N . LEU A 1 92 ? 13.164 -0.374 -10.151 1.00 94.94 92 LEU A N 1
ATOM 733 C CA . LEU A 1 92 ? 12.792 0.537 -9.065 1.00 94.94 92 LEU A CA 1
ATOM 734 C C . LEU A 1 92 ? 11.483 1.272 -9.368 1.00 94.94 92 LEU A C 1
ATOM 736 O O . LEU A 1 92 ? 10.590 1.304 -8.520 1.00 94.94 92 LEU A O 1
ATOM 740 N N . SER A 1 93 ? 11.334 1.801 -10.583 1.00 93.69 93 SER A N 1
ATOM 741 C CA . SER A 1 93 ? 10.100 2.466 -11.007 1.00 93.69 93 SER A CA 1
ATOM 742 C C . SER A 1 93 ? 8.902 1.537 -10.959 1.00 93.69 93 SER A C 1
ATOM 744 O O . SER A 1 93 ? 7.880 1.890 -10.376 1.00 93.69 93 SER A O 1
ATOM 746 N N . LEU A 1 94 ? 9.034 0.332 -11.514 1.00 94.00 94 LEU A N 1
ATOM 747 C CA . LEU A 1 94 ? 7.966 -0.663 -11.498 1.00 94.00 94 LEU A CA 1
ATOM 748 C C . LEU A 1 94 ? 7.621 -1.101 -10.073 1.00 94.00 94 LEU A C 1
ATOM 750 O O . LEU A 1 94 ? 6.445 -1.258 -9.773 1.00 94.00 94 LEU A O 1
ATOM 754 N N . THR A 1 95 ? 8.603 -1.222 -9.176 1.00 95.56 95 THR A N 1
ATOM 755 C CA . THR A 1 95 ? 8.365 -1.584 -7.769 1.00 95.56 95 THR A CA 1
ATOM 756 C C . THR A 1 95 ? 7.455 -0.562 -7.080 1.00 95.56 95 THR A C 1
ATOM 758 O O . THR A 1 95 ? 6.444 -0.930 -6.479 1.00 95.56 95 THR A O 1
ATOM 761 N N . PHE A 1 96 ? 7.754 0.734 -7.202 1.00 95.62 96 PHE A N 1
ATOM 762 C CA . PHE A 1 96 ? 6.921 1.778 -6.597 1.00 95.62 96 PHE A CA 1
ATOM 763 C C . PHE A 1 96 ? 5.576 1.949 -7.309 1.00 95.62 96 PHE A C 1
ATOM 765 O O . PHE A 1 96 ? 4.552 2.104 -6.648 1.00 95.62 96 PHE A O 1
ATOM 772 N N . LEU A 1 97 ? 5.546 1.881 -8.642 1.00 91.62 97 LEU A N 1
ATOM 773 C CA . LEU A 1 97 ? 4.298 1.984 -9.401 1.00 91.62 97 LEU A CA 1
ATOM 774 C C . LEU A 1 97 ? 3.354 0.816 -9.100 1.00 91.62 97 LEU A C 1
ATOM 776 O O . LEU A 1 97 ? 2.166 1.046 -8.889 1.00 91.62 97 LEU A O 1
ATOM 780 N N . TYR A 1 98 ? 3.865 -0.414 -9.010 1.00 91.44 98 TYR A N 1
ATOM 781 C CA . TYR A 1 98 ? 3.062 -1.568 -8.608 1.00 91.44 98 TYR A CA 1
ATOM 782 C C . TYR A 1 98 ? 2.566 -1.458 -7.175 1.00 91.44 98 TYR A C 1
ATOM 784 O O . TYR A 1 98 ? 1.409 -1.776 -6.931 1.00 91.44 98 TYR A O 1
ATOM 792 N N . THR A 1 99 ? 3.372 -0.926 -6.254 1.00 93.19 99 THR A N 1
ATOM 793 C CA . THR A 1 99 ? 2.931 -0.683 -4.869 1.00 93.19 99 THR A CA 1
ATOM 794 C C . THR A 1 99 ? 1.655 0.166 -4.825 1.00 93.19 99 THR A C 1
ATOM 796 O O . THR A 1 99 ? 0.745 -0.110 -4.046 1.00 93.19 99 THR A O 1
ATOM 799 N N . ILE A 1 100 ? 1.573 1.178 -5.691 1.00 91.81 100 ILE A N 1
ATOM 800 C CA . ILE A 1 100 ? 0.417 2.076 -5.802 1.00 91.81 100 ILE A CA 1
ATOM 801 C C . ILE A 1 100 ? -0.725 1.392 -6.554 1.00 91.81 100 ILE A C 1
ATOM 803 O O . ILE A 1 100 ? -1.873 1.484 -6.137 1.00 91.81 100 ILE A O 1
ATOM 807 N N . ALA A 1 101 ? -0.419 0.676 -7.640 1.00 89.75 101 ALA A N 1
ATOM 808 C CA . ALA A 1 101 ? -1.407 -0.034 -8.454 1.00 89.75 101 ALA A CA 1
ATOM 809 C C . ALA A 1 101 ? -2.150 -1.143 -7.688 1.00 89.75 101 ALA A C 1
ATOM 811 O O . ALA A 1 101 ? -3.255 -1.512 -8.077 1.00 89.75 101 ALA A O 1
ATOM 812 N N . MET A 1 102 ? -1.553 -1.649 -6.606 1.00 88.81 102 MET A N 1
ATOM 813 C CA . MET A 1 102 ? -2.155 -2.620 -5.691 1.00 88.81 102 MET A CA 1
ATOM 814 C C . MET A 1 102 ? -3.196 -2.019 -4.735 1.00 88.81 102 MET A C 1
ATOM 816 O O . MET A 1 102 ? -3.839 -2.785 -4.027 1.00 88.81 102 MET A O 1
ATOM 820 N N . ALA A 1 103 ? -3.392 -0.693 -4.724 1.00 90.81 103 ALA A N 1
ATOM 821 C CA . ALA A 1 103 ? -4.468 -0.062 -3.961 1.00 90.81 103 ALA A CA 1
ATOM 822 C C . ALA A 1 103 ? -5.826 -0.697 -4.285 1.00 90.81 103 ALA A C 1
ATOM 824 O O . ALA A 1 103 ? -6.179 -0.889 -5.453 1.00 90.81 103 ALA A O 1
ATOM 825 N N . SER A 1 104 ? -6.577 -0.999 -3.236 1.00 91.38 104 SER A N 1
ATOM 826 C CA . SER A 1 104 ? -7.790 -1.807 -3.247 1.00 91.38 104 SER A CA 1
ATOM 827 C C . SER A 1 104 ? -9.011 -1.023 -2.772 1.00 91.38 104 SER A C 1
ATOM 829 O O . SER A 1 104 ? -8.890 0.047 -2.173 1.00 91.38 104 SER A O 1
ATOM 831 N N . GLU A 1 105 ? -10.211 -1.540 -3.029 1.00 89.75 105 GLU A N 1
ATOM 832 C CA . GLU A 1 105 ? -11.450 -0.946 -2.515 1.00 89.75 105 GLU A CA 1
ATOM 833 C C . GLU A 1 105 ? -11.419 -0.778 -0.995 1.00 89.75 105 GLU A C 1
ATOM 835 O O . GLU A 1 105 ? -11.851 0.254 -0.489 1.00 89.75 105 GLU A O 1
ATOM 840 N N . SER A 1 106 ? -10.829 -1.732 -0.273 1.00 91.19 106 SER A N 1
ATOM 841 C CA . SER A 1 106 ? -10.565 -1.628 1.162 1.00 91.19 106 SER A CA 1
ATOM 842 C C . SER A 1 106 ? -9.786 -0.362 1.535 1.00 91.19 106 SER A C 1
ATOM 844 O O . SER A 1 106 ? -10.156 0.322 2.489 1.00 91.19 106 SER A O 1
ATOM 846 N N . ASP A 1 107 ? -8.762 0.008 0.763 1.00 93.56 107 ASP A N 1
ATOM 847 C CA . ASP A 1 107 ? -7.970 1.222 1.003 1.00 93.56 107 ASP A CA 1
ATOM 848 C C . ASP A 1 107 ? -8.797 2.493 0.785 1.00 93.56 107 ASP A C 1
ATOM 850 O O . ASP A 1 107 ? -8.740 3.439 1.579 1.00 93.56 107 ASP A O 1
ATOM 854 N N . ALA A 1 108 ? -9.629 2.504 -0.262 1.00 92.50 108 ALA A N 1
ATOM 855 C CA . ALA A 1 108 ? -10.559 3.602 -0.511 1.00 92.50 108 ALA A CA 1
ATOM 856 C C . ALA A 1 108 ? -11.610 3.725 0.599 1.00 92.50 108 ALA A C 1
ATOM 858 O O . ALA A 1 108 ? -11.889 4.844 1.040 1.00 92.50 108 ALA A O 1
ATOM 859 N N . THR A 1 109 ? -12.169 2.607 1.063 1.00 94.44 109 THR A N 1
ATOM 860 C CA . THR A 1 109 ? -13.132 2.573 2.168 1.00 94.44 109 THR A CA 1
ATOM 861 C C . THR A 1 109 ? -12.478 3.062 3.454 1.00 94.44 109 THR A C 1
ATOM 863 O O . THR A 1 109 ? -13.026 3.950 4.097 1.00 94.44 109 THR A O 1
ATOM 866 N N . ALA A 1 110 ? -11.265 2.604 3.783 1.00 93.62 110 ALA A N 1
ATOM 867 C CA . ALA A 1 110 ? -10.521 3.081 4.949 1.00 93.62 110 ALA A CA 1
ATOM 868 C C . ALA A 1 110 ? -10.316 4.606 4.916 1.00 93.62 110 ALA A C 1
ATOM 870 O O . ALA A 1 110 ? -10.488 5.287 5.927 1.00 93.62 110 ALA A O 1
ATOM 871 N N . PHE A 1 111 ? -10.010 5.168 3.742 1.00 95.75 111 PHE A N 1
ATOM 872 C CA . PHE A 1 111 ? -9.836 6.611 3.580 1.00 95.75 111 PHE A CA 1
ATOM 873 C C . PHE A 1 111 ? -11.145 7.413 3.640 1.00 95.75 111 PHE A C 1
ATOM 875 O O . PHE A 1 111 ? -11.179 8.495 4.235 1.00 95.75 111 PHE A O 1
ATOM 882 N N . ARG A 1 112 ? -12.220 6.934 3.005 1.00 95.81 112 ARG A N 1
ATOM 883 C CA . ARG A 1 112 ? -13.483 7.682 2.861 1.00 95.81 112 ARG A CA 1
ATOM 884 C C . ARG A 1 112 ? -14.422 7.472 4.044 1.00 95.81 112 ARG A C 1
ATOM 886 O O . ARG A 1 112 ? -14.935 8.451 4.589 1.00 95.81 112 ARG A O 1
ATOM 893 N N . GLU A 1 113 ? -14.590 6.220 4.446 1.00 96.38 113 GLU A N 1
ATOM 894 C CA . GLU A 1 113 ? -15.611 5.715 5.365 1.00 96.38 113 GLU A CA 1
ATOM 895 C C . GLU A 1 113 ? -14.952 4.808 6.429 1.00 96.38 113 GLU A C 1
ATOM 897 O O . GLU A 1 113 ? -15.141 3.591 6.421 1.00 96.38 113 GLU A O 1
ATOM 902 N N . PRO A 1 114 ? -14.147 5.372 7.352 1.00 94.88 114 PRO A N 1
ATOM 903 C CA . PRO A 1 114 ? -13.351 4.594 8.309 1.00 94.88 114 PRO A CA 1
ATOM 904 C C . PRO A 1 114 ? -14.199 3.720 9.245 1.00 94.88 114 PRO A C 1
ATOM 906 O O . PRO A 1 114 ? -13.762 2.640 9.634 1.00 94.88 114 PRO A O 1
ATOM 909 N N . GLU A 1 115 ? -15.417 4.156 9.570 1.00 95.88 115 GLU A N 1
ATOM 910 C CA . GLU A 1 115 ? -16.381 3.376 10.354 1.00 95.88 115 GLU A CA 1
ATOM 911 C C . GLU A 1 115 ? -16.865 2.139 9.593 1.00 95.88 115 GLU A C 1
ATOM 913 O O . GLU A 1 115 ? -16.812 1.033 10.125 1.00 95.88 115 GLU A O 1
ATOM 918 N N . LEU A 1 116 ? -17.231 2.299 8.316 1.00 94.44 116 LEU A N 1
ATOM 919 C CA . LEU A 1 116 ? -17.602 1.179 7.449 1.00 94.44 116 LEU A CA 1
ATOM 920 C C . LEU A 1 116 ? -16.425 0.212 7.275 1.00 94.44 116 LEU A C 1
ATOM 922 O O . LEU A 1 116 ? -16.593 -1.000 7.353 1.00 94.44 116 LEU A O 1
ATOM 926 N N . PHE A 1 117 ? -15.208 0.736 7.101 1.00 93.44 117 PHE A N 1
ATOM 927 C CA . PHE A 1 117 ? -14.006 -0.094 7.071 1.00 93.44 117 PHE A CA 1
ATOM 928 C C . PHE A 1 117 ? -13.831 -0.895 8.369 1.00 93.44 117 PHE A C 1
ATOM 930 O O . PHE A 1 117 ? -13.530 -2.087 8.318 1.00 93.44 117 PHE A O 1
ATOM 937 N N . ARG A 1 118 ? -14.035 -0.267 9.533 1.00 92.50 118 ARG A N 1
ATOM 938 C CA . ARG A 1 118 ? -13.963 -0.949 10.830 1.00 92.50 118 ARG A CA 1
ATOM 939 C C . ARG A 1 118 ? -15.005 -2.062 10.928 1.00 92.50 118 ARG A C 1
ATOM 941 O O . ARG A 1 118 ? -14.646 -3.166 11.328 1.00 92.50 118 ARG A O 1
ATOM 948 N N . GLU A 1 119 ? -16.252 -1.799 10.546 1.00 93.62 119 GLU A N 1
ATOM 949 C CA . GLU A 1 119 ? -17.316 -2.810 10.510 1.00 93.62 119 GLU A CA 1
ATOM 950 C C . GLU A 1 119 ? -16.944 -3.984 9.594 1.00 93.62 119 GLU A C 1
ATOM 952 O O . GLU A 1 119 ? -17.029 -5.139 10.008 1.00 93.62 119 GLU A O 1
ATOM 957 N N . ASN A 1 120 ? -16.439 -3.702 8.393 1.00 91.00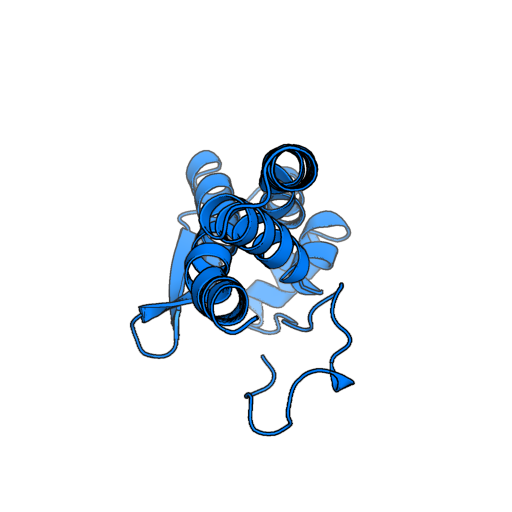 120 ASN A N 1
ATOM 958 C CA . ASN A 1 120 ? -15.989 -4.718 7.441 1.00 91.00 120 ASN A CA 1
ATOM 959 C C . ASN A 1 120 ? -14.849 -5.576 8.006 1.00 91.00 120 ASN A C 1
ATOM 961 O O . ASN A 1 120 ? -14.867 -6.796 7.872 1.00 91.00 120 ASN A O 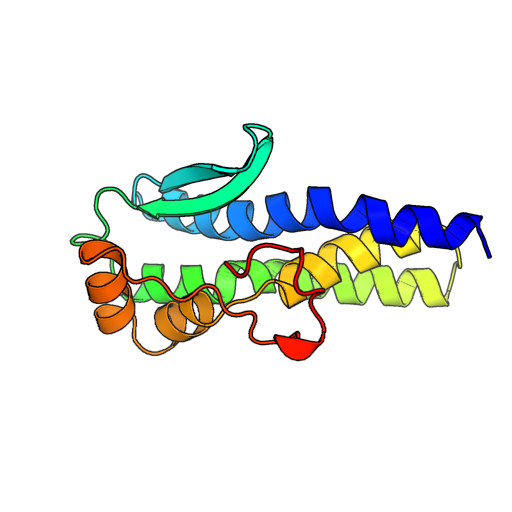1
ATOM 965 N N . VAL A 1 121 ? -13.876 -4.967 8.691 1.00 88.12 121 VAL A N 1
ATOM 966 C CA . VAL A 1 121 ? -12.775 -5.702 9.337 1.00 88.12 121 VAL A CA 1
ATOM 967 C C . VAL A 1 121 ? -13.294 -6.607 10.454 1.00 88.12 121 VAL A C 1
ATOM 969 O O . VAL A 1 121 ? -12.841 -7.744 10.567 1.00 88.12 121 VAL A O 1
ATOM 972 N N . LEU A 1 122 ? -14.237 -6.125 11.267 1.00 89.38 122 LEU A N 1
ATOM 973 C CA . LEU A 1 122 ? -14.838 -6.901 12.35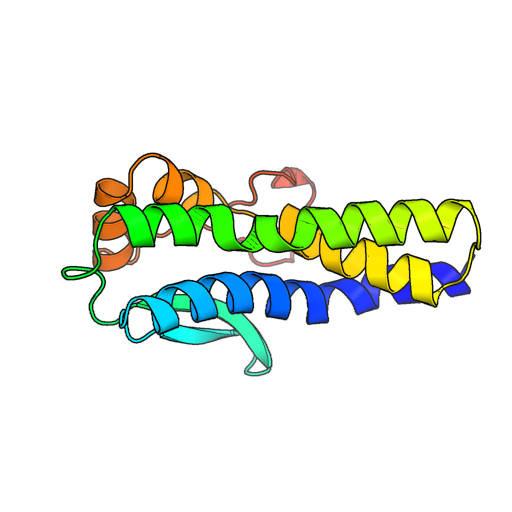8 1.00 89.38 122 LEU A CA 1
ATOM 974 C C . LEU A 1 122 ? -15.694 -8.067 11.853 1.00 89.38 122 LEU A C 1
ATOM 976 O O . LEU A 1 122 ? -15.755 -9.104 12.510 1.00 89.38 122 LEU A O 1
ATOM 980 N N . ASN A 1 123 ? -16.314 -7.908 10.684 1.00 89.38 123 ASN A N 1
ATOM 981 C CA . ASN A 1 123 ? -17.125 -8.934 10.031 1.00 89.38 123 ASN A CA 1
ATOM 982 C C . ASN A 1 123 ? -16.322 -9.846 9.084 1.00 89.38 123 ASN A C 1
ATOM 984 O O . ASN A 1 123 ? -16.910 -10.716 8.448 1.00 89.38 123 ASN A O 1
ATOM 988 N N . GLU A 1 124 ? -15.001 -9.656 8.985 1.00 82.88 124 GLU A N 1
ATOM 989 C CA . GLU A 1 124 ? -14.117 -10.346 8.032 1.00 82.88 124 GLU A CA 1
ATOM 990 C C . GLU A 1 124 ? -14.522 -10.167 6.545 1.00 82.88 124 GLU A C 1
ATOM 992 O O . GLU A 1 124 ? -14.158 -10.978 5.696 1.00 82.88 124 GLU A O 1
ATOM 997 N N . ASP A 1 125 ? -15.221 -9.075 6.214 1.00 85.75 125 ASP A N 1
ATOM 998 C CA . ASP A 1 125 ? -15.781 -8.761 4.887 1.00 85.75 125 ASP A CA 1
ATOM 999 C C . ASP A 1 125 ? -15.012 -7.618 4.198 1.00 85.75 125 ASP A C 1
ATOM 1001 O O . ASP A 1 125 ? -15.523 -6.529 3.930 1.00 85.75 125 ASP A O 1
ATOM 1005 N N . ILE A 1 126 ? -13.713 -7.828 3.981 1.00 82.00 126 ILE A N 1
ATOM 1006 C CA . ILE A 1 126 ? -12.833 -6.824 3.369 1.00 82.00 126 ILE A CA 1
ATOM 1007 C C . ILE A 1 126 ? -12.717 -7.093 1.866 1.00 82.00 126 ILE A C 1
ATOM 1009 O O . ILE A 1 126 ? -12.076 -8.068 1.469 1.00 82.00 126 ILE A O 1
ATOM 1013 N N . SER A 1 127 ? -13.260 -6.193 1.034 1.00 82.31 127 SER A N 1
ATOM 1014 C CA . SER A 1 127 ? -13.037 -6.218 -0.421 1.00 82.31 127 SER A CA 1
ATOM 1015 C C . SER A 1 127 ? -11.568 -5.969 -0.750 1.00 82.31 127 SER A C 1
ATOM 1017 O O . SER A 1 127 ? -10.957 -5.005 -0.286 1.00 82.31 127 SER A O 1
ATOM 1019 N N . ARG A 1 128 ? -11.000 -6.830 -1.591 1.00 76.50 128 ARG A N 1
ATOM 1020 C CA . ARG A 1 128 ? -9.612 -6.736 -2.060 1.00 76.50 128 ARG A CA 1
ATOM 1021 C C . ARG A 1 128 ? -9.535 -6.451 -3.553 1.00 76.50 128 ARG A C 1
ATOM 1023 O O . ARG A 1 128 ? -8.489 -6.656 -4.173 1.00 76.50 128 ARG A O 1
ATOM 1030 N N . GLU A 1 129 ? -10.639 -5.990 -4.134 1.00 82.88 129 GLU A N 1
ATOM 1031 C CA . GLU A 1 129 ? -10.674 -5.646 -5.544 1.00 82.88 129 GLU A CA 1
ATOM 1032 C C . GLU A 1 129 ? -9.724 -4.467 -5.819 1.00 82.88 129 GLU A C 1
ATOM 1034 O O . GLU A 1 129 ? -9.790 -3.444 -5.132 1.00 82.88 129 GLU A O 1
ATOM 1039 N N . PRO A 1 130 ? -8.804 -4.595 -6.789 1.00 81.19 130 PRO A N 1
ATOM 1040 C CA . PRO A 1 130 ? -7.878 -3.526 -7.134 1.00 81.19 130 PRO A CA 1
ATOM 1041 C C . PRO A 1 130 ? -8.616 -2.333 -7.753 1.00 81.19 130 PRO A C 1
ATOM 1043 O O . PRO A 1 130 ? -9.391 -2.482 -8.695 1.00 81.19 130 PRO A O 1
ATOM 1046 N N . LEU A 1 131 ? -8.313 -1.125 -7.275 1.00 83.56 131 LEU A N 1
ATOM 1047 C CA . LEU A 1 131 ? -8.923 0.123 -7.750 1.00 83.56 131 LEU A CA 1
ATOM 1048 C C . LEU A 1 131 ? -8.399 0.561 -9.115 1.00 83.56 131 LEU A C 1
ATOM 1050 O O . LEU A 1 131 ? -9.119 1.159 -9.912 1.00 83.56 131 LEU A O 1
ATOM 1054 N N . LEU A 1 132 ? -7.104 0.349 -9.346 1.00 78.56 132 LEU A N 1
ATOM 1055 C CA . LEU A 1 132 ? -6.391 0.924 -10.488 1.00 78.56 132 LEU A CA 1
ATOM 1056 C C . LEU A 1 132 ? -6.215 -0.067 -11.636 1.00 78.56 132 LEU A C 1
ATOM 1058 O O . LEU A 1 132 ? -5.987 0.345 -12.773 1.00 78.56 132 LEU A O 1
ATOM 1062 N N . ILE A 1 133 ? -6.326 -1.364 -11.349 1.00 71.75 133 ILE A N 1
ATOM 1063 C CA . ILE A 1 133 ? -6.215 -2.428 -12.343 1.00 71.75 133 ILE A CA 1
ATOM 1064 C C . ILE A 1 133 ? -7.586 -3.091 -12.462 1.00 71.75 133 ILE A C 1
ATOM 1066 O O . ILE A 1 133 ? -8.019 -3.737 -11.514 1.00 71.75 133 ILE A O 1
ATOM 1070 N N . PRO A 1 134 ? -8.271 -2.980 -13.608 1.00 67.50 134 PRO A N 1
ATOM 1071 C CA . PRO A 1 134 ? -9.545 -3.648 -13.802 1.00 67.50 134 PRO A CA 1
ATOM 1072 C C . PRO A 1 134 ? -9.445 -5.160 -13.567 1.00 67.50 134 PRO A C 1
ATOM 1074 O O . PRO A 1 134 ? -8.545 -5.822 -14.085 1.00 67.50 134 PRO A O 1
ATOM 1077 N N . THR A 1 135 ? -10.411 -5.732 -12.849 1.00 65.56 135 THR A N 1
ATOM 1078 C CA . THR A 1 135 ? -10.424 -7.160 -12.478 1.00 65.56 135 THR A CA 1
ATOM 1079 C C . THR A 1 135 ? -10.414 -8.111 -13.683 1.00 65.56 135 THR A C 1
ATOM 1081 O O . THR A 1 135 ? -9.901 -9.224 -13.582 1.00 65.56 135 THR A O 1
ATOM 1084 N N . TRP A 1 136 ? -10.888 -7.668 -14.855 1.00 67.94 136 TRP A N 1
ATOM 1085 C CA . TRP A 1 136 ? -10.826 -8.423 -16.116 1.00 67.94 136 TRP A CA 1
ATOM 1086 C C . TRP A 1 136 ? -9.411 -8.552 -16.708 1.00 67.94 136 TRP A C 1
ATOM 1088 O O . TRP A 1 136 ? -9.206 -9.365 -17.607 1.00 67.94 136 TRP A O 1
ATOM 1098 N N . MET A 1 137 ? -8.433 -7.778 -16.223 1.00 64.50 137 MET A N 1
ATOM 1099 C CA . MET A 1 137 ? -7.026 -7.893 -16.631 1.00 64.50 137 MET A CA 1
ATOM 1100 C C . MET A 1 137 ? -6.279 -9.002 -15.882 1.00 64.50 137 MET A C 1
ATOM 1102 O O . MET A 1 137 ? -5.178 -9.375 -16.292 1.00 64.50 137 MET A O 1
ATOM 1106 N N . PHE A 1 138 ? -6.855 -9.545 -14.805 1.00 57.19 138 PHE A N 1
ATOM 1107 C CA . PHE A 1 138 ? -6.269 -10.666 -14.080 1.00 57.19 138 PHE A CA 1
ATOM 1108 C C . PHE A 1 138 ? -6.681 -11.984 -14.744 1.00 57.19 138 PHE A C 1
ATOM 1110 O O . PHE A 1 138 ? -7.876 -12.233 -14.923 1.00 57.19 138 PHE A O 1
ATOM 1117 N N . PRO A 1 139 ? -5.721 -12.854 -15.102 1.00 57.88 139 PRO A N 1
ATOM 1118 C CA . PRO A 1 139 ? -6.037 -14.186 -15.590 1.00 57.88 139 PRO A CA 1
ATOM 1119 C C . PRO A 1 139 ? -6.914 -14.947 -14.590 1.00 57.88 139 PRO A C 1
ATOM 1121 O O . PRO A 1 139 ? -6.638 -14.923 -13.395 1.00 57.88 139 PRO A O 1
ATOM 1124 N N . GLU A 1 140 ? -7.931 -15.668 -15.070 1.00 54.91 140 GLU A N 1
ATOM 1125 C CA . GLU A 1 140 ? -8.910 -16.378 -14.220 1.00 54.91 140 GLU A CA 1
ATOM 1126 C C . GLU A 1 140 ? -8.284 -17.402 -13.259 1.00 54.91 140 GLU A C 1
ATOM 1128 O O . GLU A 1 140 ? -8.874 -17.748 -12.239 1.00 54.91 140 GLU A O 1
ATOM 1133 N N . TRP A 1 141 ? -7.079 -17.881 -13.572 1.00 51.75 141 TRP A N 1
ATOM 1134 C CA . TRP A 1 141 ? -6.319 -18.802 -12.730 1.00 51.75 141 TRP A CA 1
ATOM 1135 C C . TRP A 1 141 ? -5.566 -18.112 -11.585 1.00 51.75 141 TRP A C 1
ATOM 1137 O O . TRP A 1 141 ? -5.056 -18.806 -10.705 1.00 51.75 141 TRP A O 1
ATOM 1147 N N . ILE A 1 142 ? -5.482 -16.777 -11.568 1.00 46.19 142 ILE A N 1
ATOM 1148 C CA . ILE A 1 142 ? -5.054 -16.019 -10.392 1.00 46.19 142 ILE A CA 1
ATOM 1149 C C . ILE A 1 142 ? -6.274 -15.918 -9.472 1.00 46.19 142 ILE A C 1
ATOM 1151 O O . ILE A 1 142 ? -7.261 -15.292 -9.857 1.00 46.19 142 ILE A O 1
ATOM 1155 N N . PRO A 1 143 ? -6.237 -16.519 -8.266 1.00 44.53 143 PRO A N 1
ATOM 1156 C CA . PRO A 1 143 ? -7.330 -16.404 -7.312 1.00 44.53 143 PRO A CA 1
ATOM 1157 C C . PRO A 1 143 ? -7.622 -14.933 -7.068 1.00 44.53 143 PRO A C 1
ATOM 1159 O O . PRO A 1 143 ? -6.726 -14.197 -6.639 1.00 44.53 143 PRO A O 1
ATOM 1162 N N . ARG A 1 144 ? -8.850 -14.532 -7.402 1.00 47.78 144 ARG A N 1
ATOM 1163 C CA . ARG A 1 144 ? -9.366 -13.203 -7.092 1.00 47.78 144 ARG A CA 1
ATOM 1164 C C . ARG A 1 144 ? -9.348 -13.070 -5.573 1.00 47.78 144 ARG A C 1
ATOM 1166 O O . ARG A 1 144 ? -9.701 -14.025 -4.878 1.00 47.78 144 ARG A O 1
ATOM 1173 N N . MET A 1 145 ? -8.769 -11.969 -5.109 1.00 49.78 145 MET A N 1
ATOM 1174 C CA . MET A 1 145 ? -8.615 -11.691 -3.686 1.00 49.78 145 MET A CA 1
ATOM 1175 C C . MET A 1 145 ? -9.958 -11.352 -3.064 1.00 49.78 145 MET A C 1
ATOM 1177 O O . MET A 1 145 ? -10.751 -10.679 -3.755 1.00 49.78 145 MET A O 1
#

Secondary structure (DSSP, 8-state):
-HHHHHHHHHHHHHHHHHHHHHHHHHHHHTT--EEEEEETTTEEEEEEETTGGGS-HHHHHHHHHGGGGGHHHHHHHHHHHHHS--HHHHHHHHHHHHHHHT-BHHHHHHHH-HHHHHHHHHTT-----BSSS-GGGS-TTS---